Protein AF-A0A0A2TRH0-F1 (afdb_monomer_lite)

Sequence (148 aa):
MNKKTIIYCILGAVLLVVFLSVITYHQSKDKDNKFHATPLAPVEKLISTLYFKQGTYSDYKTLFSNKNNVISEKEFKSYQFMGQPNVIFPVDNDSVANVMKHMKQQQIDPNTVKVFWSKDLNGSVNSLEEATATWVMIKQNGKWYIGN

Foldseek 3Di:
DDPVVVVVVVVVVVVVVVVVVVVVVVVVVVVLQVQFQDQCSLVLVCCCCQAVVNDAPVSVLSQAPHSVPDDDNVVSVVSSVPHHQCVLQVPLSPDSVSQCVQWDWDDPDPFKIKIFGADDPDPDDDDPVRTSDIFIWGHDPNTIHTYD

Structure (mmCIF, N/CA/C/O backbone):
data_AF-A0A0A2TRH0-F1
#
_entry.id   AF-A0A0A2TRH0-F1
#
loop_
_atom_site.group_PDB
_atom_site.id
_atom_site.type_symbol
_atom_site.label_atom_id
_atom_site.label_alt_id
_atom_site.label_comp_id
_atom_site.label_asym_id
_atom_site.label_entity_id
_atom_site.label_seq_id
_atom_site.pdbx_PDB_ins_code
_atom_site.Cartn_x
_atom_site.Cartn_y
_atom_site.Cartn_z
_atom_site.occupancy
_atom_site.B_iso_or_equiv
_atom_site.auth_seq_id
_atom_site.auth_comp_id
_atom_site.auth_asym_id
_atom_site.auth_atom_id
_atom_site.pdbx_PDB_model_num
ATOM 1 N N . MET A 1 1 ? -59.177 3.558 4.014 1.00 53.41 1 MET A N 1
ATOM 2 C CA . MET A 1 1 ? -57.882 2.893 4.292 1.00 53.41 1 MET A CA 1
ATOM 3 C C . MET A 1 1 ? -57.801 2.615 5.790 1.00 53.41 1 MET A C 1
ATOM 5 O O . MET A 1 1 ? -58.058 3.526 6.566 1.00 53.41 1 MET A O 1
ATOM 9 N N . ASN A 1 2 ? -57.587 1.365 6.206 1.00 59.59 2 ASN A N 1
ATOM 10 C CA . ASN A 1 2 ? -57.806 0.932 7.593 1.00 59.59 2 ASN A CA 1
ATOM 11 C C . ASN A 1 2 ? -56.568 1.227 8.469 1.00 59.59 2 ASN A C 1
ATOM 13 O O . ASN A 1 2 ? -55.447 0.964 8.034 1.00 59.59 2 ASN A O 1
ATOM 17 N N . LYS A 1 3 ? -56.738 1.747 9.698 1.00 59.31 3 LYS A N 1
ATOM 18 C CA . LYS A 1 3 ? -55.612 2.137 10.587 1.00 59.31 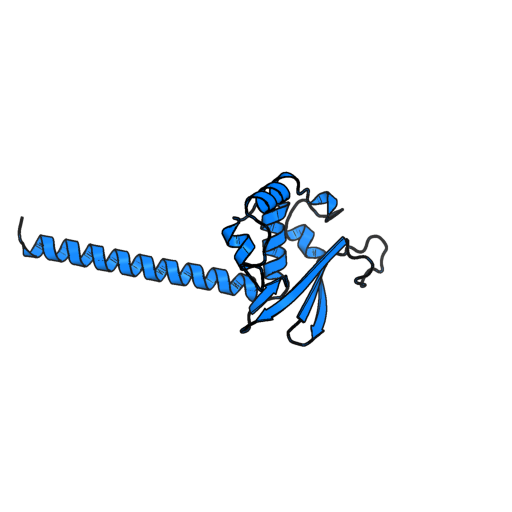3 LYS A CA 1
ATOM 19 C C . LYS A 1 3 ? -54.603 1.000 10.804 1.00 59.31 3 LYS A C 1
ATOM 21 O O . LYS A 1 3 ? -53.403 1.249 10.835 1.00 59.31 3 LYS A O 1
ATOM 26 N N . LYS A 1 4 ? -55.077 -0.250 10.881 1.00 56.81 4 LYS A N 1
ATOM 27 C CA . LYS A 1 4 ? -54.217 -1.440 11.001 1.00 56.81 4 LYS A CA 1
ATOM 28 C C . LYS A 1 4 ? -53.301 -1.623 9.785 1.00 56.81 4 LYS A C 1
ATOM 30 O O . LYS A 1 4 ? -52.121 -1.892 9.959 1.00 56.81 4 LYS A O 1
ATOM 35 N N . THR A 1 5 ? -53.805 -1.409 8.570 1.00 58.69 5 THR A N 1
ATOM 36 C CA . THR A 1 5 ? -53.033 -1.545 7.322 1.00 58.69 5 THR A CA 1
ATOM 37 C C . THR A 1 5 ? -51.901 -0.516 7.236 1.00 58.69 5 THR A C 1
ATOM 39 O O . THR A 1 5 ? -50.803 -0.853 6.812 1.00 58.69 5 THR A O 1
ATOM 42 N N . ILE A 1 6 ? -52.131 0.713 7.712 1.00 65.06 6 ILE A N 1
ATOM 43 C CA . ILE A 1 6 ? -51.106 1.772 7.757 1.00 65.06 6 ILE A CA 1
ATOM 44 C C . ILE A 1 6 ? -49.990 1.410 8.749 1.00 65.06 6 ILE A C 1
ATOM 46 O O . ILE A 1 6 ? -48.813 1.556 8.432 1.00 65.06 6 ILE A O 1
ATOM 50 N N . ILE A 1 7 ? -50.349 0.884 9.924 1.00 63.94 7 ILE A N 1
ATOM 51 C CA . ILE A 1 7 ? -49.387 0.478 10.959 1.00 63.94 7 ILE A CA 1
ATOM 52 C C . ILE A 1 7 ? -48.497 -0.675 10.469 1.00 63.94 7 ILE A C 1
ATOM 54 O O . ILE A 1 7 ? -47.282 -0.609 10.641 1.00 63.94 7 ILE A O 1
ATOM 58 N N . TYR A 1 8 ? -49.064 -1.690 9.804 1.00 65.19 8 TYR A N 1
ATOM 59 C CA . TYR A 1 8 ? -48.275 -2.794 9.241 1.00 65.19 8 TYR A CA 1
ATOM 60 C C . TYR A 1 8 ? -47.310 -2.336 8.138 1.00 65.19 8 TYR A C 1
ATOM 62 O O . TYR A 1 8 ? -46.172 -2.802 8.107 1.00 65.19 8 TYR A O 1
ATOM 70 N N . CYS A 1 9 ? -47.710 -1.387 7.283 1.00 62.91 9 CYS A N 1
ATOM 71 C CA . CYS A 1 9 ? -46.813 -0.821 6.270 1.00 62.91 9 CYS A CA 1
ATOM 72 C C . CYS A 1 9 ? -45.637 -0.053 6.894 1.00 62.91 9 CYS A C 1
ATOM 74 O O . CYS A 1 9 ? -44.505 -0.190 6.434 1.00 62.91 9 CYS A O 1
ATOM 76 N N . ILE A 1 10 ? -45.881 0.718 7.960 1.00 67.50 10 ILE A N 1
ATOM 77 C CA . ILE A 1 10 ? -44.829 1.473 8.658 1.00 67.50 10 ILE A CA 1
ATOM 78 C C . ILE A 1 10 ? -43.862 0.521 9.376 1.00 67.50 10 ILE A C 1
ATOM 80 O O . ILE A 1 10 ? -42.649 0.668 9.245 1.00 67.50 10 ILE A O 1
ATOM 84 N N . LEU A 1 11 ? -44.376 -0.494 10.078 1.00 68.25 11 LEU A N 1
ATOM 85 C CA . LEU A 1 11 ? -43.546 -1.513 10.732 1.00 68.25 11 LEU A CA 1
ATOM 86 C C . LEU A 1 11 ? -42.694 -2.300 9.729 1.00 68.25 11 LEU A C 1
ATOM 88 O O . LEU A 1 11 ? -41.512 -2.526 9.985 1.00 68.25 11 LEU A O 1
ATOM 92 N N . GLY A 1 12 ? -43.263 -2.667 8.576 1.00 68.00 12 GLY A N 1
ATOM 93 C CA . GLY A 1 12 ? -42.532 -3.339 7.501 1.00 68.00 12 GLY A CA 1
ATOM 94 C C . GLY A 1 12 ? -41.405 -2.480 6.922 1.00 68.00 12 GLY A C 1
ATOM 95 O O . GLY A 1 12 ? -40.296 -2.975 6.730 1.00 68.00 12 GLY A O 1
ATOM 96 N N . ALA A 1 13 ? -41.651 -1.182 6.712 1.00 70.19 13 ALA A N 1
ATOM 97 C CA . ALA A 1 13 ? -40.636 -0.252 6.220 1.00 70.19 13 ALA A CA 1
ATOM 98 C C . ALA A 1 13 ? -39.482 -0.059 7.221 1.00 70.19 13 ALA A C 1
ATOM 100 O O . ALA A 1 13 ? -38.319 -0.082 6.825 1.00 70.19 13 ALA A O 1
ATOM 101 N N . VAL A 1 14 ? -39.776 0.069 8.520 1.00 76.75 14 VAL A N 1
ATOM 102 C CA . VAL A 1 14 ? -38.747 0.218 9.567 1.00 76.75 14 VAL A CA 1
ATOM 103 C C . VAL A 1 14 ? -37.876 -1.037 9.674 1.00 76.75 14 VAL A C 1
ATOM 105 O O . VAL A 1 14 ? -36.651 -0.929 9.714 1.00 76.75 14 VAL A O 1
ATOM 108 N N . LEU A 1 15 ? -38.483 -2.229 9.652 1.00 71.62 15 LEU A N 1
ATOM 109 C CA . LEU A 1 15 ? -37.750 -3.498 9.653 1.00 71.62 15 LEU A CA 1
ATOM 110 C C . LEU A 1 15 ? -36.824 -3.622 8.440 1.00 71.62 15 LEU A C 1
ATOM 112 O O . LEU A 1 15 ? -35.670 -4.006 8.607 1.00 71.62 15 LEU A O 1
ATOM 116 N N . LEU A 1 16 ? -37.292 -3.238 7.248 1.00 76.25 16 LEU A N 1
ATOM 117 C CA . LEU A 1 16 ? -36.494 -3.276 6.021 1.00 76.25 16 LEU A CA 1
ATOM 118 C C . LEU A 1 16 ? -35.267 -2.354 6.102 1.00 76.25 16 LEU A C 1
ATOM 120 O O . LEU A 1 16 ? -34.166 -2.761 5.734 1.00 76.25 16 LEU A O 1
ATOM 124 N N . VAL A 1 17 ? -35.436 -1.132 6.620 1.00 71.19 17 VAL A N 1
ATOM 125 C CA . VAL A 1 17 ? -34.334 -0.166 6.775 1.00 71.19 17 VAL A CA 1
ATOM 126 C C . VAL A 1 17 ? -33.303 -0.671 7.783 1.00 71.19 17 VAL A C 1
ATOM 128 O O . VAL A 1 17 ? -32.105 -0.609 7.507 1.00 71.19 17 VAL A O 1
ATOM 131 N N . VAL A 1 18 ? -33.732 -1.231 8.919 1.00 71.38 18 VAL A N 1
ATOM 132 C CA . VAL A 1 18 ? -32.812 -1.816 9.911 1.00 71.38 18 VAL A CA 1
ATOM 133 C C . VAL A 1 18 ? -32.063 -3.013 9.317 1.00 71.38 18 VAL A C 1
ATOM 135 O O . VAL A 1 18 ? -30.846 -3.105 9.466 1.00 71.38 18 VAL A O 1
ATOM 138 N N . PHE A 1 19 ? -32.749 -3.885 8.574 1.00 69.44 19 PHE A N 1
ATOM 139 C CA . PHE A 1 19 ? -32.124 -5.044 7.932 1.00 69.44 19 PHE A CA 1
ATOM 140 C C . PHE A 1 19 ? -31.081 -4.636 6.882 1.00 69.44 19 PHE A C 1
ATOM 142 O O . PHE A 1 19 ? -29.964 -5.152 6.884 1.00 69.44 19 PHE A O 1
ATOM 149 N N . LEU A 1 20 ? -31.402 -3.655 6.030 1.00 68.12 20 LEU A N 1
ATOM 150 C CA . LEU A 1 20 ? -30.463 -3.096 5.053 1.00 68.12 20 LEU A CA 1
ATOM 151 C C . LEU A 1 20 ? -29.256 -2.451 5.740 1.00 68.12 20 LEU A C 1
ATOM 153 O O . LEU A 1 20 ? -28.123 -2.663 5.310 1.00 68.12 20 LEU A O 1
ATOM 157 N N . SER A 1 21 ? -29.471 -1.728 6.840 1.00 60.69 21 SER A N 1
ATOM 158 C CA . SER A 1 21 ? -28.396 -1.111 7.628 1.00 60.69 21 SER A CA 1
ATOM 159 C C . SER A 1 21 ? -27.419 -2.161 8.170 1.00 60.69 21 SER A C 1
ATOM 161 O O . SER A 1 21 ? -26.205 -2.002 8.051 1.00 60.69 21 SER A O 1
ATOM 163 N N . VAL A 1 22 ? -27.943 -3.267 8.709 1.00 66.25 22 VAL A N 1
ATOM 164 C CA . VAL A 1 22 ? -27.145 -4.375 9.260 1.00 66.25 22 VAL A CA 1
ATOM 165 C C . VAL A 1 22 ? -26.376 -5.117 8.164 1.00 66.25 22 VAL A C 1
ATOM 167 O O . VAL A 1 22 ? -25.188 -5.392 8.334 1.00 66.25 22 VAL A O 1
ATOM 170 N N . ILE A 1 23 ? -27.007 -5.392 7.016 1.00 66.19 23 ILE A N 1
ATOM 171 C CA . ILE A 1 23 ? -26.339 -6.034 5.870 1.00 66.19 23 ILE A CA 1
ATOM 172 C C . ILE A 1 23 ? -25.206 -5.148 5.342 1.00 66.19 23 ILE A C 1
ATOM 174 O O . ILE A 1 23 ? -24.098 -5.632 5.105 1.00 66.19 23 ILE A O 1
ATOM 178 N N . THR A 1 24 ? -25.459 -3.844 5.204 1.00 58.91 24 THR A N 1
ATOM 179 C CA . THR A 1 24 ? -24.455 -2.881 4.726 1.00 58.91 24 THR A CA 1
ATOM 180 C C . THR A 1 24 ? -23.285 -2.779 5.709 1.00 58.91 24 THR A C 1
ATOM 182 O O . THR A 1 24 ? -22.126 -2.757 5.295 1.00 58.91 24 THR A O 1
ATOM 185 N N . TYR A 1 25 ? -23.568 -2.794 7.015 1.00 54.97 25 TYR A N 1
ATOM 186 C CA . TYR A 1 25 ? -22.548 -2.802 8.063 1.00 54.97 25 TYR A CA 1
ATOM 187 C C . TYR A 1 25 ? -21.673 -4.065 8.019 1.00 54.97 25 TYR A C 1
ATOM 189 O O . TYR A 1 25 ? -20.446 -3.959 8.047 1.00 54.97 25 TYR A O 1
ATOM 197 N N . HIS A 1 26 ? -22.273 -5.252 7.890 1.00 53.75 26 HIS A N 1
ATOM 198 C CA . HIS A 1 26 ? -21.521 -6.507 7.797 1.00 53.75 26 HIS A CA 1
ATOM 199 C C . HIS A 1 26 ? -20.675 -6.596 6.524 1.00 53.75 26 HIS A C 1
ATOM 201 O O . HIS A 1 26 ? -19.487 -6.897 6.613 1.00 53.75 26 HIS A O 1
ATOM 207 N N . GLN A 1 27 ? -21.231 -6.243 5.359 1.00 52.56 27 GLN A N 1
ATOM 208 C CA . GLN A 1 27 ? -20.462 -6.217 4.109 1.00 52.56 27 GLN A CA 1
ATOM 209 C C . GLN A 1 27 ? -19.296 -5.223 4.151 1.00 52.56 27 GLN A C 1
ATOM 211 O O . GLN A 1 27 ? -18.239 -5.497 3.585 1.00 52.56 27 GLN A O 1
ATOM 216 N N . SER A 1 28 ? -19.474 -4.075 4.810 1.00 51.53 28 SER A N 1
ATOM 217 C CA . SER A 1 28 ? -18.404 -3.095 5.014 1.00 51.53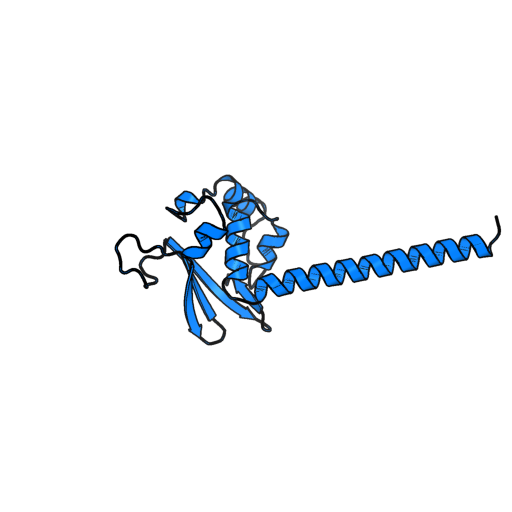 28 SER A CA 1
ATOM 218 C C . SER A 1 28 ? -17.284 -3.668 5.896 1.00 51.53 28 SER A C 1
ATOM 220 O O . SER A 1 28 ? -16.108 -3.619 5.538 1.00 51.53 28 SER A O 1
ATOM 222 N N . LYS A 1 29 ? -17.652 -4.326 7.003 1.00 51.47 29 LYS A N 1
ATOM 223 C CA . LYS A 1 29 ? -16.707 -4.909 7.965 1.00 51.47 29 LYS A CA 1
ATOM 224 C C . LYS A 1 29 ? -15.914 -6.095 7.399 1.00 51.47 29 LYS A C 1
ATOM 226 O O . LYS A 1 29 ? -14.729 -6.240 7.703 1.00 51.47 29 LYS A O 1
ATOM 231 N N . ASP A 1 30 ? -16.540 -6.918 6.559 1.00 52.75 30 ASP A N 1
ATOM 232 C CA . ASP A 1 30 ? -15.878 -8.054 5.905 1.00 52.75 30 ASP A CA 1
ATOM 233 C C . ASP A 1 30 ? -14.895 -7.610 4.814 1.00 52.75 30 ASP A C 1
ATOM 235 O O . ASP A 1 30 ? -13.817 -8.195 4.677 1.00 52.75 30 ASP A O 1
ATOM 239 N N . LYS A 1 31 ? -15.216 -6.537 4.077 1.00 53.19 31 LYS A N 1
ATOM 240 C CA . LYS A 1 31 ? -14.285 -5.933 3.113 1.00 53.19 31 LYS A CA 1
ATOM 241 C C . LYS A 1 31 ? -13.060 -5.357 3.818 1.00 53.19 31 LYS A C 1
ATOM 243 O O . LYS A 1 31 ? -11.944 -5.666 3.407 1.00 53.19 31 LYS A O 1
ATOM 248 N N . ASP A 1 32 ? -13.254 -4.627 4.916 1.00 55.72 32 ASP A N 1
ATOM 249 C CA . ASP A 1 32 ? -12.151 -4.105 5.731 1.00 55.72 32 ASP A CA 1
ATOM 250 C C . ASP A 1 32 ? -11.269 -5.231 6.296 1.00 55.72 32 ASP A C 1
ATOM 252 O O . ASP A 1 32 ? -10.046 -5.131 6.288 1.00 55.72 32 ASP A O 1
ATOM 256 N N . ASN A 1 33 ? -11.845 -6.347 6.753 1.00 58.94 33 ASN A N 1
ATOM 257 C CA . ASN A 1 33 ? -11.054 -7.461 7.290 1.00 58.94 33 ASN A CA 1
ATOM 258 C C . ASN A 1 33 ? -10.140 -8.125 6.247 1.00 58.94 33 ASN A C 1
ATOM 260 O O . ASN A 1 33 ? -9.042 -8.560 6.600 1.00 58.94 33 ASN A O 1
ATOM 264 N N . LYS A 1 34 ? -10.547 -8.187 4.972 1.00 62.16 34 LYS A N 1
ATOM 265 C CA . LYS A 1 34 ? -9.756 -8.845 3.920 1.00 62.16 34 LYS A CA 1
ATOM 266 C C . LYS A 1 34 ? -8.489 -8.061 3.556 1.00 62.16 34 LYS A C 1
ATOM 268 O O . LYS A 1 34 ? -7.452 -8.676 3.318 1.00 62.16 34 LYS A O 1
ATOM 273 N N . PHE A 1 35 ? -8.543 -6.727 3.563 1.00 66.50 35 PHE A N 1
ATOM 274 C CA . PHE A 1 35 ? -7.402 -5.878 3.186 1.00 66.50 35 PHE A CA 1
ATOM 275 C C . PHE A 1 35 ? -6.308 -5.783 4.251 1.00 66.50 35 PHE A C 1
ATOM 277 O O . PHE A 1 35 ? -5.221 -5.311 3.948 1.00 66.50 35 PHE A O 1
ATOM 284 N N . HIS A 1 36 ? -6.558 -6.268 5.468 1.00 82.19 36 HIS A N 1
ATOM 285 C CA . HIS A 1 36 ? -5.591 -6.224 6.566 1.00 82.19 36 HIS A CA 1
ATOM 286 C C . HIS A 1 36 ? -5.088 -7.608 7.003 1.00 82.19 36 HIS A C 1
ATOM 288 O O . HIS A 1 36 ? -4.375 -7.719 8.002 1.00 82.19 36 HIS A O 1
ATOM 294 N N . ALA A 1 37 ? -5.462 -8.669 6.282 1.00 83.06 37 ALA A N 1
ATOM 295 C CA . ALA A 1 37 ? -5.125 -10.046 6.642 1.00 83.06 37 ALA A CA 1
ATOM 296 C C . ALA A 1 37 ? -3.638 -10.381 6.425 1.00 83.06 37 ALA A C 1
ATOM 298 O O . ALA A 1 37 ? -3.072 -11.192 7.156 1.00 83.06 37 ALA A O 1
ATOM 299 N N . THR A 1 38 ? -2.991 -9.741 5.446 1.00 92.44 38 THR A N 1
ATOM 300 C CA . THR A 1 38 ? -1.576 -9.949 5.106 1.00 92.44 38 THR A CA 1
ATOM 301 C C . THR A 1 38 ? -0.848 -8.608 4.985 1.00 92.44 38 THR A C 1
ATOM 303 O O . THR A 1 38 ? -1.494 -7.602 4.689 1.00 92.44 38 THR A O 1
ATOM 306 N N . PRO A 1 39 ? 0.486 -8.562 5.161 1.00 93.44 39 PRO A N 1
ATOM 307 C CA . PRO A 1 39 ? 1.253 -7.329 4.970 1.00 93.44 39 PRO A CA 1
ATOM 308 C C . PRO A 1 39 ? 1.167 -6.771 3.541 1.00 93.44 39 PRO A C 1
ATOM 310 O O . PRO A 1 39 ? 1.289 -5.568 3.347 1.00 93.44 39 PRO A O 1
ATOM 313 N N . LEU A 1 40 ? 0.935 -7.619 2.532 1.00 94.62 40 LEU A N 1
ATOM 314 C CA . LEU A 1 40 ? 0.838 -7.190 1.132 1.00 94.62 40 LEU A CA 1
ATOM 315 C C . LEU A 1 40 ? -0.494 -6.523 0.788 1.00 94.62 40 LEU A C 1
ATOM 317 O O . LEU A 1 40 ? -0.513 -5.631 -0.055 1.00 94.62 40 LEU A O 1
ATOM 321 N N . ALA A 1 41 ? -1.599 -6.929 1.415 1.00 94.12 41 ALA A N 1
ATOM 322 C CA . ALA A 1 41 ? -2.931 -6.480 1.013 1.00 94.12 41 AL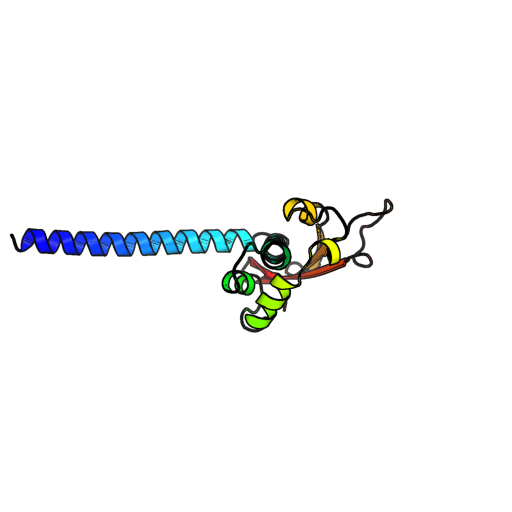A A CA 1
ATOM 323 C C . ALA A 1 41 ? -3.146 -4.950 1.134 1.00 94.12 41 ALA A C 1
ATOM 325 O O . ALA A 1 41 ? -3.696 -4.363 0.195 1.00 94.12 41 ALA A O 1
ATOM 326 N N . PRO A 1 42 ? -2.670 -4.255 2.191 1.00 95.50 42 PRO A N 1
ATOM 327 C CA . PRO A 1 42 ? -2.746 -2.797 2.238 1.00 95.50 42 PRO A CA 1
ATOM 328 C C . PRO A 1 42 ? -1.873 -2.124 1.172 1.00 95.50 42 PRO A C 1
ATOM 330 O O . PRO A 1 42 ? -2.273 -1.104 0.619 1.00 95.50 42 PRO A O 1
ATOM 333 N N . VAL A 1 43 ? -0.705 -2.696 0.851 1.00 96.62 43 VAL A N 1
ATOM 334 C CA . VAL A 1 43 ? 0.211 -2.160 -0.174 1.00 96.62 43 VAL A CA 1
ATOM 335 C C . VAL A 1 43 ? -0.377 -2.325 -1.573 1.00 96.62 43 VAL A C 1
ATOM 337 O O . VAL A 1 43 ? -0.373 -1.379 -2.357 1.00 96.62 43 VAL A O 1
ATOM 340 N N . GLU A 1 44 ? -0.963 -3.483 -1.874 1.00 96.19 44 GLU A N 1
ATOM 341 C CA . GLU A 1 44 ? -1.696 -3.715 -3.121 1.00 96.19 44 GLU A CA 1
ATOM 342 C C . GLU A 1 44 ? -2.815 -2.683 -3.294 1.00 96.19 44 GLU A C 1
ATOM 344 O O . GLU A 1 44 ? -2.935 -2.042 -4.343 1.00 96.19 44 GLU A O 1
ATOM 349 N N . LYS A 1 45 ? -3.606 -2.464 -2.234 1.00 95.75 45 LYS A N 1
ATOM 350 C CA . LYS A 1 45 ? -4.695 -1.487 -2.255 1.00 95.75 45 LYS A CA 1
ATOM 351 C C . LYS A 1 45 ? -4.181 -0.053 -2.378 1.00 95.75 45 LYS A C 1
ATOM 353 O O . LYS A 1 45 ? -4.799 0.740 -3.091 1.00 95.75 45 LYS A O 1
ATOM 358 N N . LEU A 1 46 ? -3.052 0.280 -1.749 1.00 95.56 46 LEU A N 1
ATOM 359 C CA . LEU A 1 46 ? -2.390 1.576 -1.899 1.00 95.56 46 LEU A CA 1
ATOM 360 C C . LEU A 1 46 ? -1.996 1.811 -3.359 1.00 95.56 46 LEU A C 1
ATOM 362 O O . LEU A 1 46 ? -2.326 2.854 -3.917 1.00 95.56 46 LEU A O 1
ATOM 366 N N . ILE A 1 47 ? -1.335 0.837 -3.985 1.00 95.56 47 ILE A N 1
ATOM 367 C CA . ILE A 1 47 ? -0.855 0.933 -5.367 1.00 95.56 47 ILE A CA 1
ATOM 368 C C . ILE A 1 47 ? -2.018 1.067 -6.339 1.00 95.56 47 ILE A C 1
ATOM 370 O O . ILE A 1 47 ? -2.032 1.970 -7.175 1.00 95.56 47 ILE A O 1
ATOM 374 N N . SER A 1 48 ? -3.019 0.203 -6.181 1.00 95.69 48 SER A N 1
ATOM 375 C CA . SER A 1 48 ? -4.282 0.261 -6.914 1.00 95.69 48 SER A CA 1
ATOM 376 C C . SER A 1 48 ? -4.918 1.653 -6.807 1.00 95.69 48 SER A C 1
ATOM 378 O O . SER A 1 48 ? -5.311 2.249 -7.812 1.00 95.69 48 SER A O 1
ATOM 380 N N . THR A 1 49 ? -4.944 2.224 -5.601 1.00 94.56 49 THR A N 1
ATOM 381 C CA . THR A 1 49 ? -5.558 3.530 -5.356 1.00 94.56 49 THR A CA 1
ATOM 382 C C . THR A 1 49 ? -4.739 4.665 -5.968 1.00 94.56 49 THR A C 1
ATOM 384 O O . THR A 1 49 ? -5.299 5.473 -6.702 1.00 94.56 49 THR A O 1
ATOM 387 N N . LEU A 1 50 ? -3.433 4.744 -5.704 1.00 94.19 50 LEU A N 1
ATOM 388 C CA . LEU A 1 50 ? -2.603 5.879 -6.116 1.00 94.19 50 LEU A CA 1
ATOM 389 C C . LEU A 1 50 ? -2.232 5.850 -7.600 1.00 94.19 50 LEU A C 1
ATOM 391 O O . LEU A 1 50 ? -2.339 6.874 -8.265 1.00 94.19 50 LEU A O 1
ATOM 395 N N . TYR A 1 51 ? -1.828 4.697 -8.130 1.00 94.06 51 TYR A N 1
ATOM 396 C CA . TYR A 1 51 ? -1.239 4.611 -9.471 1.00 94.06 51 TYR A CA 1
ATOM 397 C C . TYR A 1 51 ? -2.224 4.122 -10.534 1.00 94.06 51 TYR A C 1
ATOM 399 O O . TYR A 1 51 ? -2.077 4.453 -11.706 1.00 94.06 51 TYR A O 1
ATOM 407 N N . PHE A 1 52 ? -3.262 3.384 -10.129 1.00 93.62 52 PHE A N 1
ATOM 408 C CA . PHE A 1 52 ? -4.292 2.870 -11.040 1.00 93.62 52 PHE A CA 1
ATOM 409 C C . PHE A 1 52 ? -5.664 3.523 -10.833 1.00 93.62 52 PHE A C 1
ATOM 411 O O . PHE A 1 52 ? -6.624 3.151 -11.504 1.00 93.62 52 PHE A O 1
ATOM 418 N N . LYS A 1 53 ? -5.765 4.522 -9.941 1.00 92.75 53 LYS A N 1
ATOM 419 C CA . LYS A 1 53 ? -6.986 5.309 -9.672 1.00 92.75 53 LYS A CA 1
ATOM 420 C C . LYS A 1 53 ? -8.193 4.451 -9.252 1.00 92.75 53 LYS A C 1
ATOM 422 O O . LYS A 1 53 ? -9.340 4.810 -9.500 1.00 92.75 53 LYS A O 1
ATOM 427 N N . GLN A 1 54 ? -7.945 3.323 -8.587 1.00 92.31 54 GLN A N 1
ATOM 428 C CA . GLN A 1 54 ? -8.958 2.348 -8.159 1.00 92.31 54 GLN A CA 1
ATOM 429 C C . GLN A 1 54 ? -9.256 2.439 -6.647 1.00 92.31 54 GLN A C 1
ATOM 431 O O . GLN A 1 54 ? -9.146 1.474 -5.880 1.00 92.31 54 GLN A O 1
ATOM 436 N N . GLY A 1 55 ? -9.659 3.625 -6.198 1.00 90.94 55 GLY A N 1
ATOM 437 C CA . GLY A 1 55 ? -10.048 3.860 -4.808 1.00 90.94 55 GLY A CA 1
ATOM 438 C C . GLY A 1 55 ? -10.294 5.330 -4.497 1.00 90.94 55 GLY A C 1
ATOM 439 O O . GLY A 1 55 ? -9.934 6.218 -5.272 1.00 90.94 55 GLY A O 1
ATOM 440 N N . THR A 1 56 ? -10.914 5.577 -3.348 1.00 93.62 56 THR A N 1
ATOM 441 C CA . THR A 1 56 ? -11.199 6.922 -2.842 1.00 93.62 56 THR A CA 1
ATOM 442 C C . THR A 1 56 ? -10.159 7.371 -1.817 1.00 93.62 56 THR A C 1
ATOM 444 O O . THR A 1 56 ? -9.421 6.561 -1.256 1.00 93.62 56 THR A O 1
ATOM 447 N N . TYR A 1 57 ? -10.139 8.670 -1.500 1.00 94.75 57 TYR A N 1
ATOM 448 C CA . TYR A 1 57 ? -9.340 9.173 -0.380 1.00 94.75 57 TYR A CA 1
ATOM 449 C C . TYR A 1 57 ? -9.761 8.535 0.954 1.00 94.75 57 TYR A C 1
ATOM 451 O O . TYR A 1 57 ? -8.920 8.268 1.805 1.00 94.75 57 TYR A O 1
ATOM 459 N N . SER A 1 58 ? -11.052 8.233 1.133 1.00 93.19 58 SER A N 1
ATOM 460 C CA . SER A 1 58 ? -11.523 7.523 2.327 1.00 93.19 58 SER A CA 1
ATOM 461 C C . SER A 1 58 ? -10.899 6.132 2.431 1.00 93.19 58 SER A C 1
ATOM 463 O O . SER A 1 58 ? -10.391 5.794 3.497 1.00 93.19 58 SER A O 1
ATOM 465 N N . ASP A 1 59 ? -10.871 5.374 1.329 1.00 91.81 59 ASP A N 1
ATOM 466 C CA . ASP A 1 59 ? -10.235 4.050 1.276 1.00 91.81 59 ASP A CA 1
ATOM 467 C C . ASP A 1 59 ? -8.729 4.149 1.527 1.00 91.81 59 ASP A C 1
ATOM 469 O O . ASP A 1 59 ? -8.169 3.360 2.273 1.00 91.81 59 ASP A O 1
ATOM 473 N N . TYR A 1 60 ? -8.070 5.155 0.947 1.00 94.44 60 TYR A N 1
ATOM 474 C CA . TYR A 1 60 ? -6.646 5.408 1.158 1.00 94.44 60 TYR A CA 1
ATOM 475 C C . TYR A 1 60 ? -6.308 5.560 2.645 1.00 94.44 60 TYR A C 1
ATOM 477 O O . TYR A 1 60 ? -5.378 4.923 3.135 1.00 94.44 60 TYR A O 1
ATOM 485 N N . LYS A 1 61 ? -7.089 6.352 3.391 1.00 95.44 61 LYS A N 1
ATOM 486 C CA . LYS A 1 61 ? -6.831 6.586 4.818 1.00 95.44 61 LYS A CA 1
ATOM 487 C C . LYS A 1 61 ? -6.935 5.320 5.660 1.00 95.44 61 LYS A C 1
ATOM 489 O O . LYS A 1 61 ? -6.272 5.241 6.689 1.00 95.44 61 LYS A O 1
ATOM 494 N N . THR A 1 62 ? -7.767 4.347 5.280 1.00 93.75 62 THR A N 1
ATOM 495 C CA . THR A 1 62 ? -7.937 3.129 6.088 1.00 93.75 62 THR A CA 1
ATOM 496 C C . THR A 1 62 ? -6.724 2.208 6.042 1.00 93.75 62 THR A C 1
ATOM 498 O O . THR A 1 62 ? -6.570 1.393 6.948 1.00 93.75 62 THR A O 1
ATOM 501 N N . LEU A 1 63 ? -5.837 2.380 5.058 1.00 95.12 63 LEU A N 1
ATOM 502 C CA . LEU A 1 63 ? -4.631 1.569 4.883 1.00 95.12 63 LEU A CA 1
ATOM 503 C C . LEU A 1 63 ? -3.551 1.860 5.930 1.00 95.12 63 LEU A C 1
ATOM 505 O O . LEU A 1 63 ? -2.681 1.019 6.148 1.00 95.12 63 LEU A O 1
ATOM 509 N N . PHE A 1 64 ? -3.598 3.029 6.567 1.00 96.06 64 PHE A N 1
ATOM 510 C CA . PHE A 1 64 ? -2.542 3.531 7.442 1.00 96.06 64 PHE A CA 1
ATOM 511 C C . PHE A 1 64 ? -2.801 3.247 8.920 1.00 96.06 64 PHE A C 1
ATOM 513 O O . PHE A 1 64 ? -3.943 3.244 9.383 1.00 96.06 64 PHE A O 1
ATOM 520 N N . SER A 1 65 ? -1.712 3.057 9.666 1.00 94.88 65 SER A N 1
ATOM 521 C CA . SER A 1 65 ? -1.736 2.785 11.107 1.00 94.88 65 SER A CA 1
ATOM 522 C C . SER A 1 65 ? -2.305 3.960 11.908 1.00 94.88 65 SER A C 1
ATOM 524 O O . SER A 1 65 ? -3.010 3.765 12.898 1.00 94.88 65 SER A O 1
ATOM 526 N N . ASN A 1 66 ? -2.081 5.188 11.432 1.00 93.50 66 ASN A N 1
ATOM 527 C CA . ASN A 1 66 ? -2.696 6.394 11.961 1.00 93.50 66 ASN A CA 1
ATOM 528 C C . ASN A 1 66 ? -3.428 7.158 10.851 1.00 93.50 66 ASN A C 1
ATOM 530 O O . ASN A 1 66 ? -2.828 7.924 10.099 1.00 93.50 66 ASN A O 1
ATOM 534 N N . LYS A 1 67 ? -4.754 7.005 10.786 1.00 90.19 67 LYS A N 1
ATOM 535 C CA . LYS A 1 67 ? -5.608 7.632 9.757 1.00 90.19 67 LYS A CA 1
ATOM 536 C C . LYS A 1 67 ? -5.632 9.166 9.809 1.00 90.19 67 LYS A C 1
ATOM 538 O O . LYS A 1 67 ? -6.084 9.788 8.851 1.00 90.19 67 LYS A O 1
ATOM 543 N N . ASN A 1 68 ? -5.193 9.757 10.923 1.00 89.69 68 ASN A N 1
ATOM 544 C CA . ASN A 1 68 ? -5.127 11.206 11.119 1.00 89.69 68 ASN A CA 1
ATOM 545 C C . ASN A 1 68 ? -3.763 11.789 10.718 1.00 89.69 68 ASN A C 1
ATOM 547 O O . ASN A 1 68 ? -3.649 13.002 10.589 1.00 89.69 68 ASN A O 1
ATOM 551 N N . ASN A 1 69 ? -2.748 10.942 10.516 1.00 92.19 69 ASN A N 1
ATOM 552 C CA . ASN A 1 69 ? -1.396 11.339 10.121 1.00 92.19 69 ASN A CA 1
ATOM 553 C C . ASN A 1 69 ? -1.112 10.987 8.652 1.00 92.19 69 ASN A C 1
ATOM 555 O O . ASN A 1 69 ? -0.132 10.328 8.315 1.00 92.19 69 ASN A O 1
ATOM 559 N N . VAL A 1 70 ? -2.028 11.352 7.763 1.00 94.19 70 VAL A N 1
ATOM 560 C CA . VAL A 1 70 ? -1.932 11.083 6.324 1.00 94.19 70 VAL A CA 1
ATOM 561 C C . VAL A 1 70 ? -2.028 12.394 5.559 1.00 94.19 70 VAL A C 1
ATOM 563 O O . VAL A 1 70 ? -2.632 13.351 6.039 1.00 94.19 70 VAL A O 1
ATOM 566 N N . ILE A 1 71 ? -1.452 12.427 4.357 1.00 93.75 71 ILE A N 1
ATOM 567 C CA . ILE A 1 71 ? -1.531 13.587 3.461 1.00 93.75 71 ILE A CA 1
ATOM 568 C C . ILE A 1 71 ? -2.981 14.038 3.248 1.00 93.75 71 ILE A C 1
ATOM 570 O O . ILE A 1 71 ? -3.913 13.231 3.317 1.00 93.75 71 ILE A O 1
ATOM 574 N N . SER A 1 72 ? -3.177 15.318 2.948 1.00 95.88 72 SER A N 1
ATOM 575 C CA . SER A 1 72 ? -4.497 15.887 2.677 1.00 95.88 72 SER A CA 1
ATOM 576 C C . SER A 1 72 ? -5.149 15.286 1.425 1.00 95.88 72 SER A C 1
ATOM 578 O O . SER A 1 72 ? -4.482 14.754 0.537 1.00 95.88 72 SER A O 1
ATOM 580 N N . GLU A 1 73 ? -6.472 15.429 1.296 1.00 96.56 73 GLU A N 1
ATOM 581 C CA . GLU A 1 73 ? -7.193 14.990 0.091 1.00 96.56 73 GLU A CA 1
ATOM 582 C C . GLU A 1 73 ? -6.674 15.686 -1.179 1.00 96.56 73 GLU A C 1
ATOM 584 O O . GLU A 1 73 ? -6.629 15.086 -2.255 1.00 96.56 73 GLU A O 1
ATOM 589 N N . LYS A 1 74 ? -6.256 16.952 -1.060 1.00 96.38 74 LYS A N 1
ATOM 590 C CA . LYS A 1 74 ? -5.682 17.716 -2.172 1.00 96.38 74 LYS A CA 1
ATOM 591 C C . LYS A 1 74 ? -4.362 17.101 -2.634 1.00 96.38 74 LYS A C 1
ATOM 593 O O . LYS A 1 74 ? -4.172 16.907 -3.832 1.00 96.38 74 LYS A O 1
ATO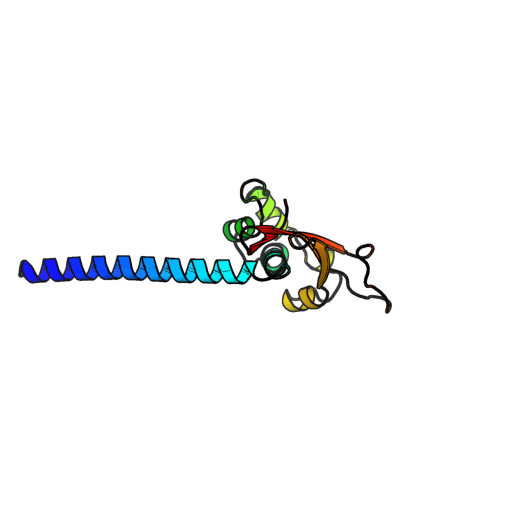M 598 N N . GLU A 1 75 ? -3.476 16.773 -1.698 1.00 95.25 75 GLU A N 1
ATOM 599 C CA . GLU A 1 75 ? -2.208 16.104 -2.000 1.00 95.25 75 GLU A CA 1
ATOM 600 C C . GLU A 1 75 ? -2.450 14.710 -2.573 1.00 95.25 75 GLU A C 1
ATOM 602 O O . GLU A 1 75 ? -1.873 14.373 -3.600 1.00 95.25 75 GLU A O 1
ATOM 607 N N . PHE A 1 76 ? -3.372 13.938 -1.994 1.00 95.75 76 PHE A N 1
ATOM 608 C CA . PHE A 1 76 ? -3.784 12.635 -2.519 1.00 95.75 76 PHE A CA 1
ATOM 609 C C . PHE A 1 76 ? -4.246 12.709 -3.982 1.00 95.75 76 PHE A C 1
ATOM 611 O O . PHE A 1 76 ? -3.773 11.939 -4.817 1.00 95.75 76 PHE A O 1
ATOM 618 N N . LYS A 1 77 ? -5.126 13.663 -4.320 1.00 94.81 77 LYS A N 1
ATOM 619 C CA . LYS A 1 77 ? -5.587 13.873 -5.704 1.00 94.81 77 LYS A CA 1
ATOM 620 C C . LYS A 1 77 ? -4.441 14.281 -6.626 1.00 94.81 77 LYS A C 1
ATOM 622 O O . LYS A 1 77 ? -4.394 13.829 -7.766 1.00 94.81 77 LYS A O 1
ATOM 627 N N . SER A 1 78 ? -3.512 15.098 -6.130 1.00 93.62 78 SER A N 1
ATOM 628 C CA . SER A 1 78 ? -2.304 15.478 -6.865 1.00 93.62 78 SER A CA 1
ATOM 629 C C . SER A 1 78 ? -1.433 14.254 -7.171 1.00 93.62 78 SER A C 1
ATOM 631 O O . SER A 1 78 ? -1.062 14.040 -8.323 1.00 93.62 78 SER A O 1
ATOM 633 N N . TYR A 1 79 ? -1.194 13.388 -6.179 1.00 90.75 79 TYR A N 1
ATOM 634 C CA . TYR A 1 79 ? -0.472 12.128 -6.369 1.00 90.75 79 TYR A CA 1
ATOM 635 C C . TYR A 1 79 ? -1.181 11.189 -7.342 1.00 90.75 79 TYR A C 1
ATOM 637 O O . TYR A 1 79 ? -0.521 10.632 -8.207 1.00 90.75 79 TYR A O 1
ATOM 645 N N . GLN A 1 80 ? -2.506 11.038 -7.268 1.00 92.38 80 GLN A N 1
ATOM 646 C CA . GLN A 1 80 ? -3.249 10.232 -8.245 1.00 92.38 80 GLN A CA 1
ATOM 647 C C . GLN A 1 80 ? -3.179 10.803 -9.665 1.00 92.38 80 GLN A C 1
ATOM 649 O O . GLN A 1 80 ? -3.201 10.056 -10.642 1.00 92.38 80 GLN A O 1
ATOM 654 N N . PHE A 1 81 ? -3.160 12.128 -9.803 1.00 88.31 81 PHE A N 1
ATOM 655 C CA . PHE A 1 81 ? -3.120 12.781 -11.106 1.00 88.31 81 PHE A CA 1
ATOM 656 C C . PHE A 1 81 ? -1.738 12.673 -11.756 1.00 88.31 81 PHE A C 1
ATOM 658 O O . PHE A 1 81 ? -1.649 12.344 -12.936 1.00 88.31 81 PHE A O 1
ATOM 665 N N . MET A 1 82 ? -0.681 12.930 -10.982 1.00 86.81 82 MET A N 1
ATOM 666 C CA . MET A 1 82 ? 0.709 12.918 -11.451 1.00 86.81 82 MET A CA 1
ATOM 667 C C . MET A 1 82 ? 1.354 11.532 -11.401 1.00 86.81 82 MET A C 1
ATOM 669 O O . MET A 1 82 ? 2.382 11.317 -12.036 1.00 86.81 82 MET A O 1
ATOM 673 N N . GLY A 1 83 ? 0.787 10.605 -10.631 1.00 82.25 83 GLY A N 1
ATOM 674 C CA . GLY A 1 83 ? 1.324 9.270 -10.421 1.00 82.25 83 GLY A CA 1
ATOM 675 C C . GLY A 1 83 ? 1.328 8.476 -11.717 1.00 82.25 83 GLY A C 1
ATOM 676 O O . GLY A 1 83 ? 0.276 8.167 -12.272 1.00 82.25 83 GLY A O 1
ATOM 677 N N . GLN A 1 84 ? 2.523 8.124 -12.180 1.00 88.31 84 GLN A N 1
ATOM 678 C CA . GLN A 1 84 ? 2.707 7.251 -13.328 1.00 88.31 84 GLN A CA 1
ATOM 679 C C . GLN A 1 84 ? 3.315 5.930 -12.835 1.00 88.31 84 GLN A C 1
ATOM 681 O O . GLN A 1 84 ? 4.422 5.951 -12.288 1.00 88.31 84 GLN A O 1
ATOM 686 N N . PRO A 1 85 ? 2.616 4.784 -12.984 1.00 89.12 85 PRO A N 1
ATOM 687 C CA . PRO A 1 85 ? 3.112 3.490 -12.521 1.00 89.12 85 PRO A CA 1
ATOM 688 C C . PRO A 1 85 ? 4.533 3.177 -13.004 1.00 89.12 85 PRO A C 1
ATOM 690 O O . PRO A 1 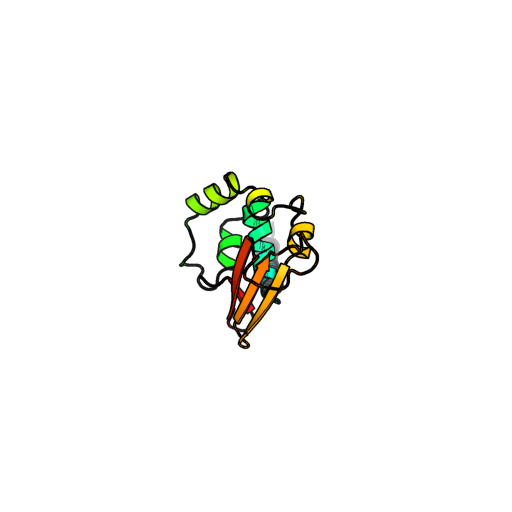85 ? 5.334 2.678 -12.227 1.00 89.12 85 PRO A O 1
ATOM 693 N N . ASN A 1 86 ? 4.868 3.526 -14.248 1.00 89.38 86 ASN A N 1
ATOM 694 C CA . ASN A 1 86 ? 6.173 3.279 -14.870 1.00 89.38 86 ASN A CA 1
ATOM 695 C C . ASN A 1 86 ? 7.354 4.023 -14.221 1.00 89.38 86 ASN A C 1
ATOM 697 O O . ASN A 1 86 ? 8.490 3.588 -14.378 1.00 89.38 86 ASN A O 1
ATOM 701 N N . VAL A 1 87 ? 7.112 5.124 -13.503 1.00 87.25 87 VAL A N 1
ATOM 702 C CA . VAL A 1 87 ? 8.170 5.866 -12.796 1.00 87.25 87 VAL A CA 1
ATOM 703 C C . VAL A 1 87 ? 8.611 5.117 -11.539 1.00 87.25 87 VAL A C 1
ATOM 705 O O . VAL A 1 87 ? 9.791 5.098 -11.209 1.00 87.25 87 VAL A O 1
ATOM 708 N N . ILE A 1 88 ? 7.664 4.484 -10.845 1.00 87.75 88 ILE A N 1
ATOM 709 C CA . ILE A 1 88 ? 7.917 3.758 -9.592 1.00 87.75 88 ILE A CA 1
ATOM 710 C C . ILE A 1 88 ? 8.200 2.274 -9.853 1.00 87.75 88 ILE A C 1
ATOM 712 O O . ILE A 1 88 ? 9.020 1.657 -9.174 1.00 87.75 88 ILE A O 1
ATOM 716 N N . PHE A 1 89 ? 7.537 1.711 -10.862 1.00 91.75 89 PHE A N 1
ATOM 717 C CA . PHE A 1 89 ? 7.622 0.323 -11.295 1.00 91.75 89 PHE A CA 1
ATOM 718 C C . PHE A 1 89 ? 8.101 0.308 -12.755 1.00 91.75 89 PHE A C 1
ATOM 720 O O . PHE A 1 89 ? 7.283 0.354 -13.673 1.00 91.75 89 PHE A O 1
ATOM 727 N N . PRO A 1 90 ? 9.417 0.262 -13.021 1.00 87.62 90 PRO A N 1
ATOM 728 C CA . PRO A 1 90 ? 9.966 0.435 -14.374 1.00 87.62 90 PRO A CA 1
ATOM 729 C C . PRO A 1 90 ? 9.468 -0.570 -15.425 1.00 87.62 90 PRO A C 1
ATOM 731 O O . PRO A 1 90 ? 9.607 -0.353 -16.625 1.00 87.62 90 PRO A O 1
ATOM 734 N N . VAL A 1 91 ? 8.882 -1.680 -14.986 1.00 88.31 91 VAL A N 1
ATOM 735 C CA . VAL A 1 91 ? 8.458 -2.827 -15.796 1.00 88.31 91 VAL A CA 1
ATOM 736 C C . VAL A 1 91 ? 7.212 -3.460 -15.186 1.00 88.31 91 VAL A C 1
ATOM 738 O O . VAL A 1 91 ? 6.949 -3.274 -13.997 1.00 88.31 91 VAL A O 1
ATOM 741 N N . ASP A 1 92 ? 6.480 -4.242 -15.986 1.00 91.12 92 ASP A N 1
ATOM 742 C CA . ASP A 1 92 ? 5.291 -4.986 -15.541 1.00 91.12 92 ASP A CA 1
ATOM 743 C C . ASP A 1 92 ? 4.292 -4.082 -14.780 1.00 91.12 92 ASP A C 1
ATOM 745 O O . ASP A 1 92 ? 3.699 -4.468 -13.775 1.00 91.12 92 ASP A O 1
ATOM 749 N N . ASN A 1 93 ? 4.160 -2.834 -15.249 1.00 92.62 93 ASN A N 1
ATOM 750 C CA . ASN A 1 93 ? 3.418 -1.742 -14.608 1.00 92.62 93 ASN A CA 1
ATOM 751 C C . ASN A 1 93 ? 2.063 -1.435 -15.263 1.00 92.62 93 ASN A C 1
ATOM 753 O O . ASN A 1 93 ? 1.391 -0.471 -14.904 1.00 92.62 93 ASN A O 1
ATOM 757 N N . ASP A 1 94 ? 1.653 -2.278 -16.202 1.00 93.69 94 ASP A N 1
ATOM 758 C CA . ASP A 1 94 ? 0.391 -2.210 -16.933 1.00 93.69 94 ASP A CA 1
ATOM 759 C C . ASP A 1 94 ? -0.817 -2.629 -16.077 1.00 93.69 94 ASP A C 1
ATOM 761 O O . ASP A 1 94 ? -1.953 -2.265 -16.378 1.00 93.69 94 ASP A O 1
ATOM 765 N N . SER A 1 95 ? -0.593 -3.366 -14.984 1.00 95.56 95 SER A N 1
ATOM 766 C CA . SER A 1 95 ? -1.644 -3.742 -14.037 1.00 95.56 95 SER A CA 1
ATOM 767 C C . SER A 1 95 ? -1.124 -3.907 -12.610 1.00 95.56 95 SER A C 1
ATOM 769 O O . SER A 1 95 ? 0.035 -4.259 -12.391 1.00 95.56 95 SER A O 1
ATOM 771 N N . VAL A 1 96 ? -2.012 -3.734 -11.623 1.00 95.19 96 VAL A N 1
ATOM 772 C CA . VAL A 1 96 ? -1.704 -4.006 -10.205 1.00 95.19 96 VAL A CA 1
ATOM 773 C C . VAL A 1 96 ? -1.185 -5.435 -10.034 1.00 95.19 96 VAL A C 1
ATOM 775 O O . VAL A 1 96 ? -0.163 -5.644 -9.394 1.00 95.19 96 VAL A O 1
ATOM 778 N N . ALA A 1 97 ? -1.843 -6.416 -10.659 1.00 95.25 97 ALA A N 1
ATOM 779 C CA . ALA A 1 97 ? -1.451 -7.820 -10.568 1.00 95.25 97 ALA A CA 1
ATOM 780 C C . ALA A 1 97 ? -0.019 -8.067 -11.069 1.00 95.25 97 ALA A C 1
ATOM 782 O O . ALA A 1 97 ? 0.707 -8.855 -10.469 1.00 95.25 97 ALA A O 1
ATOM 783 N N . ASN A 1 98 ? 0.401 -7.385 -12.138 1.00 94.12 98 ASN A N 1
ATOM 784 C CA . ASN A 1 98 ? 1.760 -7.488 -12.661 1.00 94.12 98 ASN A CA 1
ATOM 785 C C . ASN A 1 98 ? 2.785 -6.802 -11.748 1.00 94.12 98 ASN A C 1
ATOM 787 O O . ASN A 1 98 ? 3.813 -7.409 -11.450 1.00 94.12 98 ASN A O 1
ATOM 791 N N . VAL A 1 99 ? 2.464 -5.624 -11.202 1.00 94.19 99 VAL A N 1
ATOM 792 C CA . VAL A 1 99 ? 3.312 -4.939 -10.210 1.00 94.19 99 VAL A CA 1
ATOM 793 C C . VAL A 1 99 ? 3.535 -5.826 -8.984 1.00 94.19 99 VAL A C 1
ATOM 795 O O . VAL A 1 99 ? 4.665 -5.968 -8.517 1.00 94.19 99 VAL A O 1
ATOM 798 N N . MET A 1 100 ? 2.477 -6.472 -8.488 1.00 93.44 100 MET A N 1
ATOM 799 C CA . MET A 1 100 ? 2.533 -7.302 -7.284 1.00 93.44 100 MET A CA 1
ATOM 800 C C . MET A 1 100 ? 3.398 -8.564 -7.433 1.00 93.44 100 MET A C 1
ATOM 802 O O . MET A 1 100 ? 3.861 -9.081 -6.419 1.00 93.44 100 MET A O 1
ATOM 806 N N . LYS A 1 101 ? 3.682 -9.040 -8.657 1.00 91.50 101 LYS A N 1
ATOM 807 C CA . LYS A 1 101 ? 4.576 -10.198 -8.892 1.00 91.50 101 LYS A CA 1
ATOM 808 C C . LYS A 1 101 ? 6.003 -9.967 -8.394 1.00 91.50 101 LYS A C 1
ATOM 810 O O . LYS A 1 101 ? 6.696 -10.928 -8.079 1.00 91.50 101 LYS A O 1
ATOM 815 N N . HIS A 1 102 ? 6.423 -8.706 -8.313 1.00 90.69 102 HIS A N 1
ATOM 816 C CA . HIS A 1 102 ? 7.770 -8.306 -7.891 1.00 90.69 102 HIS A CA 1
ATOM 817 C C . HIS A 1 102 ? 7.805 -7.783 -6.453 1.00 90.69 102 HIS A C 1
ATOM 819 O O . HIS A 1 102 ? 8.804 -7.211 -6.017 1.00 90.69 102 HIS A O 1
ATOM 825 N N . MET A 1 103 ? 6.710 -7.953 -5.706 1.00 91.94 103 MET A N 1
ATOM 826 C CA . MET A 1 103 ? 6.675 -7.592 -4.297 1.00 91.94 103 MET A CA 1
ATOM 827 C C . MET A 1 103 ? 7.361 -8.645 -3.448 1.00 91.94 103 MET A C 1
ATOM 829 O O . MET A 1 103 ? 7.063 -9.837 -3.515 1.00 91.94 103 MET A O 1
ATOM 833 N N . LYS A 1 104 ? 8.246 -8.169 -2.583 1.00 90.62 104 LYS A N 1
ATOM 834 C CA . LYS A 1 104 ? 8.987 -8.971 -1.620 1.00 90.62 104 LYS A CA 1
ATOM 835 C C . LYS A 1 104 ? 8.680 -8.497 -0.214 1.00 90.62 104 LYS A C 1
ATOM 837 O O . LYS A 1 104 ? 8.195 -7.386 0.007 1.00 90.62 104 LYS A O 1
ATOM 842 N N . GLN A 1 105 ? 8.932 -9.381 0.741 1.00 91.56 105 GLN A N 1
ATOM 843 C CA . GLN A 1 105 ? 8.709 -9.127 2.154 1.00 91.56 105 GLN A CA 1
ATOM 844 C C . GLN A 1 105 ? 9.950 -9.513 2.941 1.00 91.56 105 GLN A C 1
ATOM 846 O O . GLN A 1 105 ? 10.527 -10.574 2.718 1.00 91.56 105 GLN A O 1
ATOM 851 N N . GLN A 1 106 ? 10.321 -8.669 3.894 1.00 91.94 106 GLN A N 1
ATOM 852 C CA . GLN A 1 106 ? 11.352 -8.950 4.878 1.00 91.94 106 GLN A CA 1
ATOM 853 C C . GLN A 1 106 ? 10.753 -8.768 6.270 1.00 91.94 106 GLN A C 1
ATOM 855 O O . GLN A 1 106 ? 10.388 -7.657 6.664 1.00 91.94 106 GLN A O 1
ATOM 860 N N . GLN A 1 107 ? 10.641 -9.867 7.015 1.00 93.00 107 GLN A N 1
ATOM 861 C CA . GLN A 1 107 ? 10.223 -9.822 8.413 1.00 93.00 107 GLN A CA 1
ATOM 862 C C . GLN A 1 107 ? 11.290 -9.091 9.234 1.00 93.00 107 GLN A C 1
ATOM 864 O O . GLN A 1 107 ? 12.474 -9.403 9.119 1.00 93.00 107 GLN A O 1
ATOM 869 N N . ILE A 1 108 ? 10.867 -8.130 10.056 1.00 94.25 108 ILE A N 1
ATOM 870 C CA . ILE A 1 108 ? 11.751 -7.423 10.991 1.00 94.25 108 ILE A CA 1
ATOM 871 C C . ILE A 1 108 ? 11.550 -7.977 12.404 1.00 94.25 108 ILE A C 1
ATOM 873 O O . ILE A 1 108 ? 12.499 -8.404 13.050 1.00 94.25 108 ILE A O 1
ATOM 877 N N . ASP A 1 109 ? 10.297 -8.036 12.848 1.00 95.38 109 ASP A N 1
ATOM 878 C CA . ASP A 1 109 ? 9.859 -8.612 14.124 1.00 95.38 109 ASP A CA 1
ATOM 879 C C . ASP A 1 109 ? 8.416 -9.136 13.967 1.00 95.38 109 ASP A C 1
ATOM 881 O O . ASP A 1 109 ? 7.799 -8.823 12.953 1.00 95.38 109 ASP A O 1
ATOM 885 N N . PRO A 1 110 ? 7.819 -9.889 14.912 1.00 94.81 110 PRO A N 1
ATOM 886 C CA . PRO A 1 110 ? 6.488 -10.494 14.740 1.00 94.81 110 PRO A CA 1
ATOM 887 C C . PRO A 1 110 ? 5.342 -9.543 14.346 1.00 94.81 110 PRO A C 1
ATOM 889 O O . PRO A 1 110 ? 4.326 -9.994 13.809 1.00 94.81 110 PRO A O 1
ATOM 892 N N . ASN A 1 111 ? 5.488 -8.245 14.612 1.00 96.44 111 ASN A N 1
ATOM 893 C CA . ASN A 1 111 ? 4.500 -7.212 14.329 1.00 96.44 111 ASN A CA 1
ATOM 894 C C . ASN A 1 111 ? 4.957 -6.215 13.253 1.00 96.44 111 ASN A C 1
ATOM 896 O O . ASN A 1 111 ? 4.181 -5.322 12.919 1.00 96.44 111 ASN A O 1
ATOM 900 N N . THR A 1 112 ? 6.149 -6.381 12.675 1.00 96.88 112 THR A N 1
ATOM 901 C CA . THR A 1 112 ? 6.703 -5.463 11.671 1.00 96.88 112 THR A CA 1
ATOM 902 C C . THR A 1 112 ? 7.280 -6.212 10.470 1.00 96.88 112 THR A C 1
ATOM 904 O O . THR A 1 112 ? 8.145 -7.082 10.604 1.00 96.88 112 THR A O 1
ATOM 907 N N . VAL A 1 113 ? 6.843 -5.833 9.268 1.00 96.12 113 VAL A N 1
ATOM 908 C CA . VAL A 1 113 ? 7.329 -6.369 7.984 1.00 96.12 113 VAL A CA 1
ATOM 909 C C . VAL A 1 113 ? 7.698 -5.213 7.069 1.00 96.12 113 VAL A C 1
ATOM 911 O O . VAL A 1 113 ? 6.929 -4.271 6.931 1.00 96.12 113 VAL A O 1
ATOM 914 N N . LYS A 1 114 ? 8.839 -5.283 6.386 1.00 95.12 114 LYS A N 1
ATOM 915 C CA . LYS A 1 114 ? 9.098 -4.420 5.229 1.00 95.12 114 LYS A CA 1
ATOM 916 C C . LYS A 1 114 ? 8.544 -5.087 3.980 1.00 95.12 114 LYS A C 1
ATOM 918 O O . LYS A 1 114 ? 8.925 -6.213 3.675 1.00 95.12 114 LYS A O 1
ATOM 923 N N . VAL A 1 115 ? 7.665 -4.397 3.268 1.00 95.19 115 VAL A N 1
ATOM 924 C CA . VAL A 1 115 ? 7.230 -4.761 1.917 1.00 95.19 115 VAL A CA 1
ATOM 925 C C . VAL A 1 115 ? 7.987 -3.874 0.950 1.00 95.19 115 VAL A C 1
ATOM 927 O O . VAL A 1 115 ? 8.059 -2.667 1.159 1.00 95.19 115 VAL A O 1
ATOM 930 N N . PHE A 1 116 ? 8.544 -4.437 -0.108 1.00 92.94 116 PHE A N 1
ATOM 931 C CA . PHE A 1 116 ? 9.267 -3.649 -1.092 1.00 92.94 116 PHE A CA 1
ATOM 932 C C . PHE A 1 116 ? 9.081 -4.211 -2.489 1.00 92.94 116 PHE A C 1
ATOM 934 O O . PHE A 1 116 ? 8.920 -5.418 -2.674 1.00 92.94 116 PHE A O 1
ATOM 941 N N . TRP A 1 117 ? 9.094 -3.316 -3.467 1.00 92.50 117 TRP A N 1
ATOM 942 C CA . TRP A 1 117 ? 9.082 -3.689 -4.868 1.00 92.50 117 TRP A CA 1
ATOM 943 C C . TRP A 1 117 ? 10.518 -3.785 -5.362 1.00 92.50 117 TRP A C 1
ATOM 945 O O . TRP A 1 117 ? 11.288 -2.831 -5.238 1.00 92.50 117 TRP A O 1
ATOM 955 N N . SER A 1 118 ? 10.876 -4.937 -5.916 1.00 86.88 118 SER A N 1
ATOM 956 C CA . SER A 1 118 ? 12.183 -5.163 -6.517 1.00 86.88 118 SER A CA 1
ATOM 957 C C . SER A 1 118 ? 12.053 -6.243 -7.583 1.00 86.88 118 SER A C 1
ATOM 959 O O . SER A 1 118 ? 11.668 -7.378 -7.284 1.00 86.88 118 SER A O 1
ATOM 961 N N . LYS A 1 119 ? 12.377 -5.892 -8.829 1.00 72.19 119 LYS A N 1
ATOM 962 C CA . LYS A 1 119 ? 12.527 -6.870 -9.901 1.00 72.19 119 LYS A CA 1
ATOM 963 C C . LYS A 1 119 ? 13.993 -7.195 -10.095 1.00 72.19 119 LYS A C 1
ATOM 965 O O . LYS A 1 119 ? 14.839 -6.309 -10.157 1.00 72.19 119 LYS A O 1
ATOM 970 N N . ASP A 1 120 ? 14.240 -8.478 -10.289 1.00 65.00 120 ASP A N 1
ATOM 971 C CA . ASP A 1 120 ? 15.519 -8.965 -10.751 1.00 65.00 120 ASP A CA 1
ATOM 972 C C . ASP A 1 120 ? 15.736 -8.584 -12.225 1.00 65.00 120 ASP A C 1
ATOM 974 O O . ASP A 1 120 ? 15.154 -9.188 -13.129 1.00 65.00 120 ASP A O 1
ATOM 978 N N . LEU A 1 121 ? 16.512 -7.526 -12.466 1.00 59.91 121 LEU A N 1
ATOM 979 C CA . LEU A 1 121 ? 16.887 -7.120 -13.820 1.00 59.91 121 LEU A CA 1
ATOM 980 C C . LEU A 1 121 ? 18.126 -7.883 -14.330 1.00 59.91 121 LEU A C 1
ATOM 982 O O . LEU A 1 121 ? 18.364 -7.835 -15.532 1.00 59.91 121 LEU A O 1
ATOM 986 N N . ASN A 1 122 ? 18.868 -8.607 -13.467 1.00 53.09 122 ASN A N 1
ATOM 987 C CA . ASN A 1 122 ? 20.191 -9.183 -13.788 1.00 53.09 122 ASN A CA 1
ATOM 988 C C . ASN A 1 122 ? 20.521 -10.573 -13.168 1.00 53.09 122 ASN A C 1
ATOM 990 O O . ASN A 1 122 ? 21.668 -11.007 -13.223 1.00 53.09 122 ASN A O 1
ATOM 994 N N . GLY A 1 123 ? 19.555 -11.310 -12.622 1.00 47.47 123 GLY A N 1
ATOM 995 C CA . GLY A 1 123 ? 19.690 -12.693 -12.136 1.00 47.47 123 GLY A CA 1
ATOM 996 C C . GLY A 1 123 ? 20.056 -12.889 -10.656 1.00 47.47 123 GLY A C 1
ATOM 997 O O . GLY A 1 123 ? 20.275 -14.030 -10.244 1.00 47.47 123 GLY A O 1
ATOM 998 N N . SER A 1 124 ? 20.132 -11.831 -9.844 1.00 52.75 124 SER A N 1
ATOM 999 C CA . SER A 1 124 ? 20.364 -11.974 -8.401 1.00 52.75 124 SER A CA 1
ATOM 1000 C C . SER A 1 124 ? 19.967 -10.731 -7.611 1.00 52.75 124 SER A C 1
ATOM 1002 O O . SER A 1 124 ? 20.818 -10.064 -7.027 1.00 52.75 124 SER A O 1
ATOM 1004 N N . VAL A 1 125 ? 18.674 -10.429 -7.539 1.00 52.66 125 VAL A N 1
ATOM 1005 C CA . VAL A 1 125 ? 18.195 -9.358 -6.653 1.00 52.66 125 VAL A CA 1
ATOM 1006 C C . VAL A 1 125 ? 17.287 -9.953 -5.604 1.00 52.66 125 VAL A C 1
ATOM 1008 O O . VAL A 1 125 ? 16.189 -10.382 -5.923 1.00 52.66 125 VAL A O 1
ATOM 1011 N N . ASN A 1 126 ? 17.724 -9.989 -4.347 1.00 56.88 126 ASN A N 1
ATOM 1012 C CA . ASN A 1 126 ? 16.917 -10.384 -3.183 1.00 56.88 126 ASN A CA 1
ATOM 1013 C C . ASN A 1 126 ? 17.051 -9.390 -2.018 1.00 56.88 126 ASN A C 1
ATOM 1015 O O . ASN A 1 126 ? 16.559 -9.663 -0.924 1.00 56.88 126 ASN A O 1
ATOM 1019 N N . SER A 1 127 ? 17.710 -8.250 -2.235 1.00 62.66 127 SER A N 1
ATOM 1020 C CA . SER A 1 127 ? 18.033 -7.284 -1.190 1.00 62.66 127 SER A CA 1
ATOM 1021 C C . SER A 1 127 ? 17.169 -6.024 -1.285 1.00 62.66 127 SER A C 1
ATOM 1023 O O . SER A 1 127 ? 16.719 -5.608 -2.350 1.00 62.66 127 SER A O 1
ATOM 1025 N N . LEU A 1 128 ? 16.942 -5.411 -0.125 1.00 63.00 128 LEU A N 1
ATOM 1026 C CA . LEU A 1 128 ? 16.239 -4.138 0.036 1.00 63.00 128 LEU A CA 1
ATOM 1027 C C . LEU A 1 128 ? 16.969 -2.964 -0.649 1.00 63.00 128 LEU A C 1
ATOM 1029 O O . LEU A 1 128 ? 16.344 -1.958 -0.964 1.00 63.00 128 LEU A O 1
ATOM 1033 N N . GLU A 1 129 ? 18.281 -3.087 -0.864 1.00 68.25 129 GLU A N 1
ATOM 1034 C CA . GLU A 1 129 ? 19.148 -2.038 -1.427 1.00 68.25 129 GLU A CA 1
ATOM 1035 C C . GLU A 1 129 ? 18.792 -1.673 -2.874 1.00 68.25 129 GLU A C 1
ATOM 1037 O O . GLU A 1 129 ? 19.046 -0.553 -3.306 1.00 68.25 129 GLU A O 1
ATOM 1042 N N . GLU A 1 130 ? 18.140 -2.584 -3.595 1.00 73.12 130 GLU A N 1
ATOM 1043 C CA . GLU A 1 130 ? 17.720 -2.394 -4.987 1.00 73.12 130 GLU A CA 1
ATOM 1044 C C . GLU A 1 130 ? 16.205 -2.159 -5.120 1.00 73.12 130 GLU A C 1
ATOM 1046 O O . GLU A 1 130 ? 15.629 -2.259 -6.207 1.00 73.12 130 GLU A O 1
ATOM 1051 N N . ALA A 1 131 ? 15.520 -1.881 -4.008 1.00 82.12 131 ALA A N 1
ATOM 1052 C CA . ALA A 1 131 ? 14.095 -1.596 -4.024 1.00 82.12 131 ALA A CA 1
ATOM 1053 C C . ALA A 1 131 ? 13.812 -0.202 -4.600 1.00 82.12 131 ALA A C 1
ATOM 1055 O O . ALA A 1 131 ? 14.341 0.799 -4.120 1.00 82.12 131 ALA A O 1
ATOM 1056 N N . THR A 1 132 ? 12.899 -0.109 -5.568 1.00 85.62 132 THR A N 1
ATOM 1057 C CA . THR A 1 132 ? 12.432 1.194 -6.083 1.00 85.62 132 THR A CA 1
ATOM 1058 C C . THR A 1 132 ? 11.350 1.809 -5.199 1.00 85.62 132 THR A C 1
ATOM 1060 O O . THR A 1 132 ? 11.124 3.017 -5.226 1.00 85.62 132 THR A O 1
ATOM 1063 N N . ALA A 1 133 ? 10.678 0.982 -4.396 1.00 89.81 133 ALA A N 1
ATOM 1064 C CA . ALA A 1 133 ? 9.680 1.414 -3.434 1.00 89.81 133 ALA A CA 1
ATOM 1065 C C . ALA A 1 133 ? 9.668 0.483 -2.219 1.00 89.81 133 ALA A C 1
ATOM 1067 O O . ALA A 1 133 ? 9.777 -0.735 -2.360 1.00 89.81 133 ALA A O 1
ATOM 1068 N N . THR A 1 134 ? 9.524 1.059 -1.026 1.00 93.62 134 THR A N 1
ATOM 1069 C CA . THR A 1 134 ? 9.500 0.331 0.249 1.00 93.62 134 THR A CA 1
ATOM 1070 C C . THR A 1 134 ? 8.404 0.886 1.151 1.00 93.62 134 THR A C 1
ATOM 1072 O O . THR A 1 134 ? 8.226 2.097 1.257 1.00 93.62 134 THR A O 1
ATOM 1075 N N . TRP A 1 135 ? 7.716 -0.010 1.851 1.00 96.25 135 TRP A N 1
ATOM 1076 C CA . TRP A 1 135 ? 6.704 0.279 2.856 1.00 96.25 135 TRP A CA 1
ATOM 1077 C C . TRP A 1 135 ? 7.001 -0.511 4.125 1.00 96.25 135 TRP A C 1
ATOM 1079 O O . TRP A 1 135 ? 7.366 -1.687 4.077 1.00 96.25 135 TRP A O 1
ATOM 1089 N N . VAL A 1 136 ? 6.816 0.128 5.275 1.00 96.5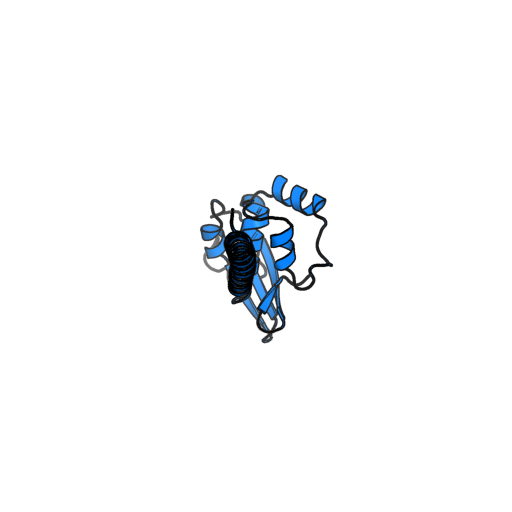6 136 VAL A N 1
ATOM 1090 C CA . VAL A 1 136 ? 6.851 -0.555 6.569 1.00 96.56 136 VAL A CA 1
ATOM 1091 C C . VAL A 1 136 ? 5.422 -0.908 6.948 1.00 96.56 136 VAL A C 1
ATOM 1093 O O . VAL A 1 136 ? 4.563 -0.036 7.029 1.00 96.56 136 VAL A O 1
ATOM 1096 N N . MET A 1 137 ? 5.175 -2.188 7.181 1.00 97.75 137 MET A N 1
ATOM 1097 C CA . MET A 1 137 ? 3.890 -2.733 7.589 1.00 97.75 137 MET A CA 1
ATOM 1098 C C . MET A 1 137 ? 3.916 -3.029 9.082 1.00 97.75 137 MET A C 1
ATOM 1100 O O . MET A 1 137 ? 4.808 -3.734 9.551 1.00 97.75 137 MET A O 1
ATOM 1104 N N . ILE A 1 138 ? 2.925 -2.522 9.810 1.00 96.94 138 ILE A N 1
ATOM 1105 C CA . ILE A 1 138 ? 2.789 -2.659 11.262 1.00 96.94 138 ILE A CA 1
ATOM 1106 C C . ILE A 1 138 ? 1.506 -3.427 11.572 1.00 96.94 138 ILE A C 1
ATOM 1108 O O . ILE A 1 138 ? 0.437 -3.129 11.032 1.00 96.94 138 ILE A O 1
ATOM 1112 N N . LYS A 1 139 ? 1.599 -4.411 12.464 1.00 96.00 139 LYS A N 1
ATOM 1113 C CA . LYS A 1 139 ? 0.466 -5.201 12.938 1.00 96.00 139 LYS A CA 1
ATOM 1114 C C . LYS A 1 139 ? -0.140 -4.572 14.190 1.00 96.00 139 LYS A C 1
ATOM 1116 O O . LYS A 1 139 ? 0.520 -4.449 15.216 1.00 96.00 139 LYS A O 1
ATOM 1121 N N . GLN A 1 140 ? -1.422 -4.225 14.130 1.00 94.00 140 GLN A N 1
ATOM 1122 C CA . GLN A 1 140 ? -2.198 -3.691 15.251 1.00 94.00 140 GLN A CA 1
ATOM 1123 C C . GLN A 1 140 ? -3.509 -4.466 15.372 1.00 94.00 140 GLN A C 1
ATOM 1125 O O . GLN A 1 140 ? -4.253 -4.591 14.400 1.00 94.00 140 GLN A O 1
ATOM 1130 N N . ASN A 1 141 ? -3.809 -5.006 16.557 1.00 91.88 141 ASN A N 1
ATOM 1131 C CA . ASN A 1 141 ? -5.036 -5.776 16.810 1.00 91.88 141 ASN A CA 1
ATOM 1132 C C . ASN A 1 141 ? -5.274 -6.902 15.781 1.00 91.88 141 ASN A C 1
ATOM 1134 O O . ASN A 1 141 ? -6.385 -7.096 15.290 1.00 91.88 141 ASN A O 1
ATOM 1138 N N . GLY A 1 142 ? -4.205 -7.612 15.402 1.00 90.75 142 GLY A N 1
ATOM 1139 C CA . GLY A 1 142 ? -4.265 -8.709 14.431 1.00 90.75 142 GLY A CA 1
ATOM 1140 C C . GLY A 1 142 ? -4.335 -8.286 12.957 1.00 90.75 142 GLY A C 1
ATOM 1141 O O . GLY A 1 142 ? -4.344 -9.161 12.098 1.00 90.75 142 GLY A O 1
ATOM 1142 N N . LYS A 1 143 ? -4.345 -6.982 12.661 1.00 94.12 143 LYS A N 1
ATOM 1143 C CA . LYS A 1 143 ? -4.494 -6.400 11.319 1.00 94.12 143 LYS A CA 1
ATOM 1144 C C . LYS A 1 143 ? -3.221 -5.682 10.876 1.00 94.12 143 LYS A C 1
ATOM 1146 O O . LYS A 1 143 ? -2.585 -5.027 11.695 1.00 94.12 143 LYS A O 1
ATOM 1151 N N . TRP A 1 144 ? -2.859 -5.792 9.601 1.00 96.38 144 TRP A N 1
ATOM 1152 C CA . TRP A 1 144 ? -1.687 -5.130 9.017 1.00 96.38 144 TRP A CA 1
ATOM 1153 C C . TRP A 1 144 ? -2.031 -3.766 8.424 1.00 96.38 144 TRP A C 1
ATOM 1155 O O . TRP A 1 144 ? -2.984 -3.655 7.660 1.00 96.38 144 TRP A O 1
ATOM 1165 N N . TYR A 1 145 ? -1.225 -2.752 8.721 1.00 96.75 145 TYR A N 1
ATOM 1166 C CA . TYR A 1 145 ? -1.378 -1.383 8.228 1.00 96.75 145 TYR A CA 1
ATOM 1167 C C . TYR A 1 145 ? -0.045 -0.836 7.731 1.00 96.75 145 TYR A C 1
ATOM 1169 O O . TYR A 1 145 ? 1.011 -1.287 8.166 1.00 96.75 145 TYR A O 1
ATOM 1177 N N . ILE A 1 146 ? -0.090 0.162 6.856 1.00 97.12 146 ILE A N 1
ATOM 1178 C CA . ILE A 1 146 ? 1.086 0.929 6.445 1.00 97.12 146 ILE A CA 1
ATOM 1179 C C . ILE A 1 146 ? 1.467 1.863 7.599 1.00 97.12 146 ILE A C 1
ATOM 1181 O O . ILE A 1 146 ? 0.630 2.626 8.086 1.00 97.12 146 ILE A O 1
ATOM 1185 N N . GLY A 1 147 ? 2.711 1.778 8.062 1.00 95.06 147 GLY A N 1
ATOM 1186 C CA . GLY A 1 147 ? 3.265 2.672 9.075 1.00 95.06 147 GLY A CA 1
ATOM 1187 C C . GLY A 1 147 ? 3.445 4.089 8.531 1.00 95.06 147 GLY A C 1
ATOM 1188 O O . GLY A 1 147 ? 3.866 4.258 7.385 1.00 95.06 147 GLY A O 1
ATOM 1189 N N . ASN A 1 148 ? 3.106 5.091 9.345 1.00 88.94 148 ASN A N 1
ATOM 1190 C CA . ASN A 1 148 ? 3.139 6.511 8.992 1.00 88.94 148 ASN A CA 1
ATOM 1191 C C . ASN A 1 148 ? 3.271 7.427 10.206 1.00 88.94 148 ASN A C 1
ATOM 1193 O O . ASN A 1 148 ? 2.714 7.092 11.275 1.00 88.94 148 ASN A O 1
#

Radius of gyration: 21.23 Å; chains: 1; bounding box: 78×30×34 Å

pLDDT: mean 83.09, std 15.21, range [47.47, 97.75]

Secondary structure (DSSP, 8-state):
--HHHHHHHHHHHHHHHHHHHHHHHHHHHHHHHHHTSSSHHHHHHHHHHHHH--S-HHHHHHTBS-TTSS--HHHHHHHHHH--HHHHSSSS-SSHHHHHTTEEEEEEETTEEEEEE---SSS---SGGG-SEEEEEEEETTEEEE--